Protein AF-A0A3B0ZM35-F1 (afdb_monomer_lite)

Radius of gyration: 14.08 Å; chains: 1; bounding box: 25×24×47 Å

Secondary structure (DSSP, 8-state):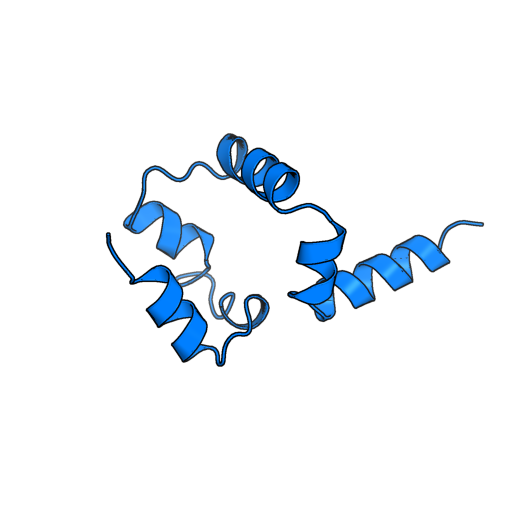
--THHHHHHHHTTT-TTTT---TTT-HHHHHHHHS---HHHHHHHHHHHH-HHHHHHH-HHHHHHHHHHHHT--

Organism: NCBI:txid652676

pLDDT: mean 87.51, std 8.62, range [45.25, 95.12]

InterPro domains:
  IPR025455 Protein of unknown function DUF4276 [PF14103] (14-70)

Sequence (74 aa):
MSDWASGVLQQFGGDPEKINDSPQTAPSKRLLNKTDYLKTVHGPNIASEIGLTRLREKCQGFDGWMNELEALQE

Structure (mmCIF, N/CA/C/O backbone):
data_AF-A0A3B0ZM35-F1
#
_entry.id   AF-A0A3B0ZM35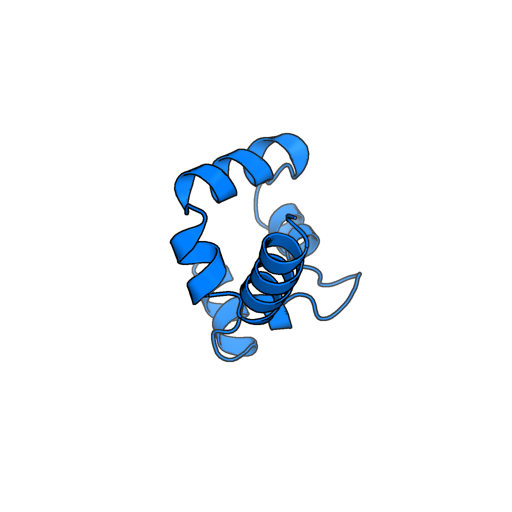-F1
#
loop_
_atom_site.group_PDB
_atom_site.id
_atom_site.type_symbol
_atom_site.label_atom_id
_atom_site.label_alt_id
_atom_site.label_comp_id
_atom_site.label_asym_id
_atom_site.label_entity_id
_atom_site.label_seq_id
_atom_site.pdbx_PDB_ins_code
_atom_site.Cartn_x
_atom_site.Cartn_y
_atom_site.Cartn_z
_atom_site.occupancy
_atom_site.B_iso_or_equiv
_atom_site.auth_seq_id
_atom_site.auth_comp_id
_atom_site.auth_asym_id
_atom_site.auth_atom_id
_atom_site.pdbx_PDB_model_num
ATOM 1 N N . MET A 1 1 ? -0.124 3.936 -22.115 1.00 45.25 1 MET A N 1
ATOM 2 C CA . MET A 1 1 ? 0.269 4.046 -20.692 1.00 45.25 1 MET A CA 1
ATOM 3 C C . MET A 1 1 ? 0.494 2.636 -20.195 1.00 45.25 1 MET A C 1
ATOM 5 O O . MET A 1 1 ? -0.311 1.778 -20.524 1.00 45.25 1 MET A O 1
ATOM 9 N N . SER A 1 2 ? 1.638 2.344 -19.581 1.00 53.97 2 SER A N 1
ATOM 10 C CA . SER A 1 2 ? 2.053 0.955 -19.374 1.00 53.97 2 SER A CA 1
ATOM 11 C C . SER A 1 2 ? 1.176 0.267 -18.323 1.00 53.97 2 SER A C 1
ATOM 13 O O . SER A 1 2 ? 1.345 0.494 -17.128 1.00 53.97 2 SER A O 1
ATOM 15 N N . ASP A 1 3 ? 0.280 -0.598 -18.784 1.00 78.31 3 ASP A N 1
ATOM 16 C CA . ASP A 1 3 ? -0.719 -1.349 -18.008 1.00 78.31 3 ASP A CA 1
ATOM 17 C C . ASP A 1 3 ? -0.111 -2.513 -17.187 1.00 78.31 3 ASP A C 1
ATOM 19 O O . ASP A 1 3 ? -0.766 -3.491 -16.831 1.00 78.31 3 ASP A O 1
ATOM 23 N N . TRP A 1 4 ? 1.196 -2.444 -16.904 1.00 87.75 4 TRP A N 1
ATOM 24 C CA . TRP A 1 4 ? 1.930 -3.521 -16.236 1.00 87.75 4 TRP A CA 1
ATOM 25 C C . TRP A 1 4 ? 1.495 -3.686 -14.782 1.00 87.75 4 TRP A C 1
ATOM 27 O O . TRP A 1 4 ? 1.485 -4.806 -14.281 1.00 87.75 4 TRP A O 1
ATOM 37 N N . ALA A 1 5 ? 1.136 -2.591 -14.106 1.00 86.31 5 ALA A N 1
ATOM 38 C CA . ALA A 1 5 ? 0.697 -2.630 -12.715 1.00 86.31 5 ALA A CA 1
ATOM 39 C C . ALA A 1 5 ? -0.631 -3.389 -12.586 1.00 86.31 5 ALA A C 1
ATOM 41 O O . ALA A 1 5 ? -0.753 -4.257 -11.723 1.00 86.31 5 ALA A O 1
ATOM 42 N N . SER A 1 6 ? -1.577 -3.137 -13.497 1.00 86.69 6 SER A N 1
ATOM 43 C CA . SER A 1 6 ? -2.836 -3.883 -13.595 1.00 86.69 6 SER 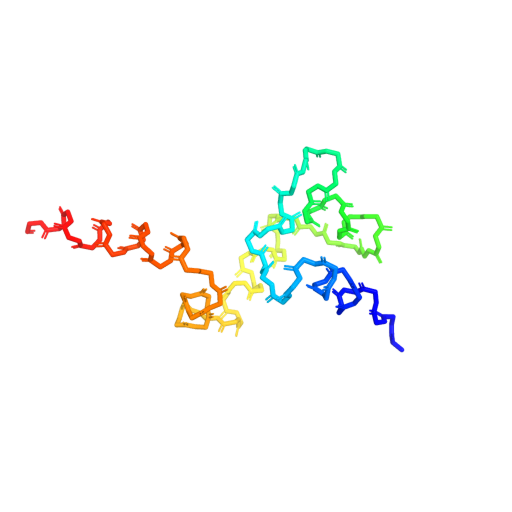A CA 1
ATOM 44 C C . SER A 1 6 ? -2.584 -5.359 -13.896 1.00 86.69 6 SER A C 1
ATOM 46 O O . SER A 1 6 ? -3.175 -6.225 -13.256 1.00 86.69 6 SER A O 1
ATOM 48 N N . GLY A 1 7 ? -1.650 -5.654 -14.808 1.00 90.00 7 GLY A N 1
ATOM 49 C CA . GLY A 1 7 ? -1.241 -7.026 -15.116 1.00 90.00 7 GLY A CA 1
ATOM 50 C C . GLY A 1 7 ? -0.659 -7.768 -13.908 1.00 90.00 7 GLY A C 1
ATOM 51 O O . GLY A 1 7 ? -1.018 -8.917 -13.666 1.00 90.00 7 GLY A O 1
ATOM 52 N N . VAL A 1 8 ? 0.189 -7.113 -13.107 1.00 88.88 8 VAL A N 1
ATOM 53 C CA . VAL A 1 8 ? 0.708 -7.689 -11.854 1.00 88.88 8 VAL A CA 1
ATOM 54 C C . VAL A 1 8 ? -0.430 -7.912 -10.862 1.00 88.88 8 VAL A C 1
ATOM 56 O O . VAL A 1 8 ? -0.561 -9.009 -10.338 1.00 88.88 8 VAL A O 1
ATOM 59 N N . LEU A 1 9 ? -1.296 -6.923 -10.639 1.00 88.94 9 LEU A N 1
ATOM 60 C CA . LEU A 1 9 ? -2.429 -7.066 -9.722 1.00 88.94 9 LEU A CA 1
ATOM 61 C C . LEU A 1 9 ? -3.354 -8.231 -10.123 1.00 88.94 9 LEU A C 1
ATOM 63 O O . LEU A 1 9 ? -3.807 -8.987 -9.265 1.00 88.94 9 LEU A O 1
ATOM 67 N N . GLN A 1 10 ? -3.584 -8.429 -11.423 1.00 89.31 10 GLN A N 1
ATOM 68 C CA . GLN A 1 10 ? -4.384 -9.540 -11.935 1.00 89.31 10 GLN A CA 1
ATOM 69 C C . GLN A 1 10 ? -3.732 -10.909 -11.685 1.00 89.31 10 GLN A C 1
ATOM 71 O O . GLN A 1 10 ? -4.444 -11.857 -11.357 1.00 89.31 10 GLN A O 1
ATOM 76 N N . GLN A 1 11 ? -2.400 -11.023 -11.774 1.00 89.44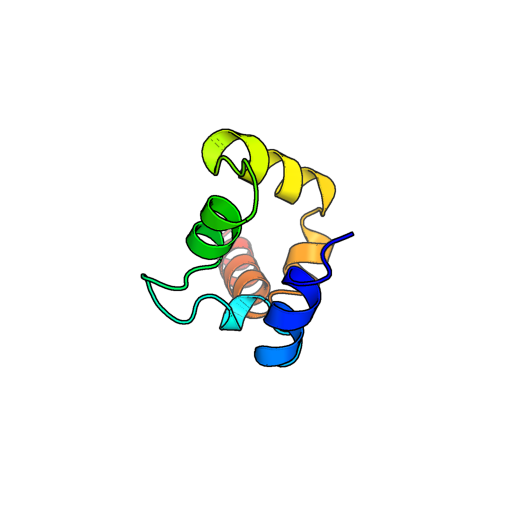 11 GLN A N 1
ATOM 77 C CA . GLN A 1 11 ? -1.680 -12.269 -11.455 1.00 89.44 11 GLN A CA 1
ATOM 78 C C . GLN A 1 11 ? -1.905 -12.721 -10.008 1.00 89.44 11 GLN A C 1
ATOM 80 O O . GLN A 1 11 ? -1.935 -13.918 -9.735 1.00 89.44 11 GLN A O 1
ATOM 85 N N . PHE A 1 12 ? -2.116 -11.771 -9.097 1.00 88.06 12 PHE A N 1
ATOM 86 C CA . PHE A 1 12 ? -2.403 -12.035 -7.688 1.00 88.06 12 PHE A CA 1
ATOM 87 C C . PHE A 1 12 ? -3.908 -12.024 -7.368 1.00 88.06 12 PHE A C 1
ATOM 89 O O . PHE A 1 12 ? -4.304 -11.928 -6.210 1.00 88.06 12 PHE A O 1
ATOM 96 N N . GLY A 1 13 ? -4.767 -12.148 -8.386 1.00 86.81 13 GLY A N 1
ATOM 97 C CA . GLY A 1 13 ? -6.215 -12.265 -8.207 1.00 86.81 13 GLY A CA 1
ATOM 98 C C . GLY A 1 13 ? -6.900 -10.971 -7.765 1.00 86.81 13 GLY A C 1
ATOM 99 O O . GLY A 1 13 ? -7.965 -11.027 -7.159 1.00 86.81 13 GLY A O 1
ATOM 100 N N . GLY A 1 14 ? -6.304 -9.810 -8.046 1.00 86.94 14 GLY A N 1
ATOM 101 C CA . GLY A 1 14 ? -6.855 -8.519 -7.630 1.00 86.94 14 GLY A CA 1
ATOM 102 C C . GLY A 1 14 ? -6.532 -8.133 -6.186 1.00 86.94 14 GLY A C 1
ATOM 103 O O . GLY A 1 14 ? -7.043 -7.121 -5.711 1.00 86.94 14 GLY A O 1
ATOM 104 N N . ASP A 1 15 ? -5.695 -8.918 -5.506 1.00 87.94 15 ASP A N 1
ATOM 105 C CA . ASP A 1 15 ? -5.353 -8.741 -4.101 1.00 87.94 15 ASP A CA 1
ATOM 106 C C . ASP A 1 15 ? -3.967 -8.079 -3.957 1.00 87.94 15 ASP A C 1
ATOM 108 O O . ASP A 1 15 ? -2.948 -8.702 -4.282 1.00 87.94 15 ASP A O 1
ATOM 112 N N . PRO A 1 16 ? -3.900 -6.815 -3.498 1.00 87.38 16 PRO A N 1
ATOM 113 C CA . PRO A 1 16 ? -2.638 -6.102 -3.341 1.00 87.38 16 PRO A CA 1
ATOM 114 C C . PRO A 1 16 ? -1.739 -6.684 -2.241 1.00 87.38 16 PRO A C 1
ATOM 116 O O . PRO A 1 16 ? -0.519 -6.531 -2.332 1.00 87.38 16 PRO A O 1
ATOM 119 N N . GLU A 1 17 ? -2.287 -7.372 -1.234 1.00 88.12 17 GLU A N 1
ATOM 120 C CA . GLU A 1 17 ? -1.497 -7.931 -0.127 1.00 88.12 17 GLU A CA 1
ATOM 121 C C . GLU A 1 17 ? -0.655 -9.121 -0.598 1.00 88.12 17 GLU A C 1
ATOM 123 O O . GLU A 1 17 ? 0.506 -9.272 -0.210 1.00 88.12 17 GLU A O 1
ATOM 128 N N . LYS A 1 18 ? -1.192 -9.913 -1.532 1.00 87.06 18 LYS A N 1
ATOM 129 C CA . LYS A 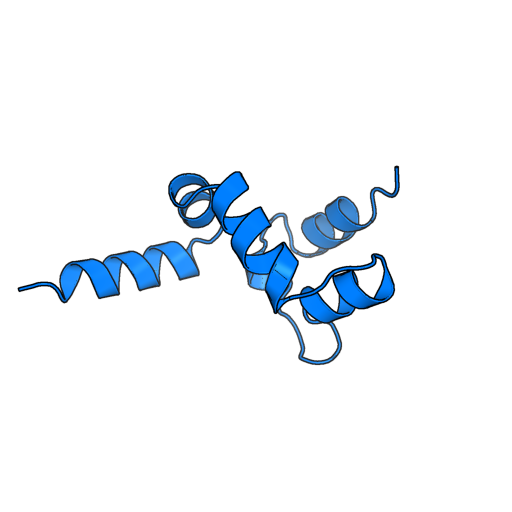1 18 ? -0.503 -11.077 -2.112 1.00 87.06 18 LYS A CA 1
ATOM 130 C C . LYS A 1 18 ? 0.653 -10.719 -3.040 1.00 87.06 18 LYS A C 1
ATOM 132 O O . LYS A 1 18 ? 1.517 -11.556 -3.278 1.00 87.06 18 LYS A O 1
ATOM 137 N N . ILE A 1 19 ? 0.705 -9.483 -3.539 1.00 87.88 19 ILE A N 1
ATOM 138 C CA . ILE A 1 19 ? 1.797 -9.007 -4.402 1.00 87.88 19 ILE A CA 1
ATOM 139 C C . ILE A 1 19 ? 3.132 -8.992 -3.639 1.00 87.88 19 ILE A C 1
ATOM 141 O O . ILE A 1 19 ? 4.196 -9.068 -4.256 1.00 87.88 19 ILE A O 1
ATOM 145 N N . ASN A 1 20 ? 3.117 -8.895 -2.306 1.00 82.19 20 ASN A N 1
ATOM 146 C CA . ASN A 1 20 ? 4.321 -8.971 -1.477 1.00 82.19 20 ASN A CA 1
ATOM 147 C C . ASN A 1 20 ? 4.781 -10.425 -1.257 1.00 82.19 20 ASN A C 1
ATOM 149 O O . ASN A 1 20 ? 4.870 -10.901 -0.130 1.00 82.19 20 ASN A O 1
ATOM 153 N N . ASP A 1 21 ? 5.062 -11.120 -2.358 1.00 80.12 21 ASP A N 1
ATOM 154 C CA . ASP A 1 21 ? 5.325 -12.559 -2.422 1.00 80.12 21 ASP A CA 1
ATOM 155 C C . ASP A 1 21 ? 6.771 -12.954 -2.083 1.00 80.12 21 ASP A C 1
ATOM 157 O O . ASP A 1 21 ? 7.004 -14.008 -1.493 1.00 80.12 21 ASP A O 1
ATOM 161 N N . SER A 1 22 ? 7.760 -12.126 -2.435 1.00 84.38 22 SER A N 1
ATOM 162 C CA . SER A 1 22 ? 9.163 -12.371 -2.079 1.00 84.38 22 SER A CA 1
ATOM 163 C C . SER A 1 22 ? 9.972 -11.077 -1.918 1.00 84.38 22 SER A C 1
ATOM 165 O O . SER A 1 22 ? 9.611 -10.045 -2.489 1.00 84.38 22 SER A O 1
ATOM 167 N N . PRO A 1 23 ? 11.115 -11.096 -1.204 1.00 80.19 23 PRO A N 1
ATOM 168 C CA . PRO A 1 23 ? 11.994 -9.928 -1.077 1.00 80.19 23 PRO A CA 1
ATOM 169 C C . PRO A 1 23 ? 12.517 -9.388 -2.417 1.00 80.19 23 PRO A C 1
ATOM 171 O O . PRO A 1 23 ? 12.727 -8.182 -2.571 1.00 80.19 23 PRO A O 1
ATOM 174 N N . GLN A 1 24 ? 12.742 -10.278 -3.386 1.00 82.44 24 GLN A N 1
ATOM 175 C CA . GLN A 1 24 ? 13.261 -9.952 -4.714 1.00 82.44 24 GLN A CA 1
ATOM 176 C C . GLN A 1 24 ? 12.173 -9.348 -5.598 1.00 82.44 24 GLN A C 1
ATOM 178 O O . GLN A 1 24 ? 12.453 -8.462 -6.406 1.00 82.44 24 GLN A O 1
ATOM 183 N N . THR A 1 25 ? 10.933 -9.801 -5.427 1.00 83.25 25 THR A N 1
ATOM 184 C CA . THR A 1 25 ? 9.799 -9.363 -6.234 1.00 83.25 25 THR A CA 1
ATOM 185 C C . THR A 1 25 ? 8.905 -8.358 -5.524 1.00 83.25 25 THR A C 1
ATOM 187 O O . THR A 1 25 ? 8.011 -7.848 -6.169 1.00 83.25 25 THR A O 1
ATOM 190 N N . ALA A 1 26 ? 9.164 -7.967 -4.274 1.00 86.69 26 ALA A N 1
ATOM 191 C CA . ALA A 1 26 ? 8.334 -7.041 -3.498 1.00 86.69 26 ALA A CA 1
ATOM 192 C C . ALA A 1 26 ? 7.823 -5.824 -4.310 1.00 86.69 26 ALA A C 1
ATOM 194 O O . ALA A 1 26 ? 8.566 -5.292 -5.146 1.00 86.69 26 ALA A O 1
ATOM 195 N N . PRO A 1 27 ? 6.606 -5.301 -4.038 1.00 87.50 27 PRO A N 1
ATOM 196 C CA . PRO A 1 27 ? 5.998 -4.200 -4.797 1.00 87.50 27 PRO A CA 1
ATOM 197 C C . PRO A 1 27 ? 6.955 -3.028 -5.040 1.00 87.50 27 PRO A C 1
ATOM 199 O O . PRO A 1 27 ? 7.075 -2.514 -6.148 1.00 87.50 27 PRO A O 1
ATOM 202 N N . SER A 1 28 ? 7.734 -2.669 -4.020 1.00 86.19 28 SER A N 1
ATOM 203 C CA . SER A 1 28 ? 8.719 -1.596 -4.123 1.00 86.19 28 SER A CA 1
ATOM 204 C C . SER A 1 28 ? 9.888 -1.855 -5.078 1.00 86.19 28 SER A C 1
ATOM 206 O O . SER A 1 28 ? 10.398 -0.905 -5.661 1.00 86.19 28 SER A O 1
ATOM 208 N N . LYS A 1 29 ? 10.316 -3.111 -5.255 1.00 88.19 29 LYS A N 1
ATOM 209 C CA . LYS A 1 29 ? 11.340 -3.490 -6.240 1.00 88.19 29 LYS A CA 1
ATOM 210 C C . LYS A 1 29 ? 10.771 -3.439 -7.655 1.00 88.19 29 LYS A C 1
ATOM 212 O O . LYS A 1 29 ? 11.452 -2.968 -8.560 1.00 88.19 29 LYS A O 1
ATOM 217 N N . ARG A 1 30 ? 9.506 -3.847 -7.834 1.00 89.81 30 ARG A N 1
ATOM 218 C CA . ARG A 1 30 ? 8.794 -3.710 -9.117 1.00 89.81 30 ARG A CA 1
ATOM 219 C C . ARG A 1 30 ? 8.659 -2.237 -9.513 1.00 89.81 30 ARG A C 1
ATOM 221 O O . ARG A 1 30 ? 8.999 -1.893 -10.638 1.00 89.81 30 ARG A O 1
ATOM 228 N N . LEU A 1 31 ? 8.245 -1.378 -8.579 1.00 88.56 31 LEU A N 1
ATOM 229 C CA . LEU A 1 31 ? 8.125 0.067 -8.798 1.00 88.56 31 LEU A CA 1
ATOM 230 C C . LEU A 1 31 ? 9.476 0.711 -9.118 1.00 88.56 31 LEU A C 1
ATOM 232 O O . LEU A 1 31 ? 9.587 1.367 -10.142 1.00 88.56 31 LEU A O 1
ATOM 236 N N . LEU A 1 32 ? 10.518 0.441 -8.325 1.00 87.50 32 LEU A N 1
ATOM 237 C CA . LEU A 1 32 ? 11.862 0.987 -8.560 1.00 87.50 32 LEU A CA 1
ATOM 238 C C . LEU A 1 32 ? 12.421 0.633 -9.951 1.00 87.50 32 LEU A C 1
ATOM 240 O O . LEU A 1 32 ? 13.126 1.427 -10.557 1.00 87.50 32 LEU A O 1
ATOM 244 N N . ASN A 1 33 ? 12.107 -0.559 -10.466 1.00 87.06 33 ASN A N 1
ATOM 245 C CA . ASN A 1 33 ? 12.577 -1.006 -11.780 1.00 87.06 33 ASN A CA 1
ATOM 246 C C . ASN A 1 33 ? 11.753 -0.456 -12.956 1.00 87.06 33 ASN A C 1
ATOM 248 O O . ASN A 1 33 ? 12.150 -0.629 -14.109 1.00 87.06 33 ASN A O 1
ATOM 252 N N . LYS A 1 34 ? 10.566 0.101 -12.700 1.00 87.88 34 LYS A N 1
ATOM 253 C CA . LYS A 1 34 ? 9.607 0.508 -13.740 1.00 87.88 34 LYS A CA 1
ATOM 254 C C . LYS A 1 34 ? 9.295 2.002 -13.722 1.00 87.88 34 LYS A C 1
ATOM 256 O O . LYS A 1 34 ? 8.746 2.494 -14.704 1.00 87.88 34 LYS A O 1
ATOM 261 N N . THR A 1 35 ? 9.603 2.701 -12.634 1.00 87.25 35 THR A N 1
ATOM 262 C CA . THR A 1 35 ? 9.310 4.121 -12.418 1.00 87.25 35 THR A CA 1
ATOM 263 C C . THR A 1 35 ? 10.380 4.759 -11.527 1.00 87.25 35 THR A C 1
ATOM 265 O O . THR A 1 35 ? 11.139 4.061 -10.857 1.00 87.25 35 THR A O 1
ATOM 268 N N . ASP A 1 36 ? 10.376 6.089 -11.428 1.00 88.38 36 ASP A N 1
ATOM 269 C CA . ASP A 1 36 ? 11.233 6.852 -10.505 1.00 88.38 36 ASP A CA 1
ATOM 270 C C . ASP A 1 36 ? 10.690 6.847 -9.060 1.00 88.38 36 ASP A C 1
ATOM 272 O O . ASP A 1 36 ? 10.697 7.852 -8.347 1.00 88.38 36 ASP A O 1
ATOM 276 N N . TYR A 1 37 ? 10.126 5.721 -8.616 1.00 88.69 37 TYR A N 1
ATOM 277 C CA . TYR A 1 37 ? 9.478 5.622 -7.314 1.00 88.69 37 TYR A CA 1
ATOM 278 C C . TYR A 1 37 ? 10.478 5.725 -6.154 1.00 88.69 37 TYR A C 1
ATOM 280 O O . TYR A 1 37 ? 11.361 4.883 -5.986 1.00 88.69 37 TYR A O 1
ATOM 288 N N . LEU A 1 38 ? 10.260 6.709 -5.278 1.00 88.06 38 LEU A N 1
ATOM 289 C CA . LEU A 1 38 ? 11.003 6.898 -4.039 1.00 88.06 38 LEU A CA 1
ATOM 290 C C . LEU A 1 38 ? 10.104 6.595 -2.841 1.00 88.06 38 LEU A C 1
ATOM 292 O O . LEU A 1 38 ? 9.143 7.315 -2.580 1.00 88.06 38 LEU A O 1
ATOM 296 N N . LYS A 1 39 ? 10.441 5.550 -2.076 1.00 86.25 39 LYS A N 1
ATOM 297 C CA . LYS A 1 39 ? 9.648 5.087 -0.919 1.00 86.25 39 LYS A CA 1
ATOM 298 C C . LYS A 1 39 ? 9.329 6.188 0.085 1.00 86.25 39 LYS A C 1
ATOM 300 O O . LYS A 1 39 ? 8.201 6.282 0.551 1.00 86.25 39 LYS A O 1
ATOM 305 N N . THR A 1 40 ? 10.333 6.986 0.426 1.00 89.31 40 THR A N 1
ATOM 306 C CA . THR A 1 40 ? 10.254 7.998 1.484 1.00 89.31 40 THR A CA 1
ATOM 307 C C . THR A 1 40 ? 9.458 9.228 1.072 1.00 89.31 40 THR A C 1
ATOM 309 O O . THR A 1 40 ? 8.945 9.922 1.939 1.00 89.31 40 THR A O 1
ATOM 312 N N . VAL A 1 41 ? 9.343 9.489 -0.233 1.00 90.06 41 VAL A N 1
ATOM 313 C CA . VAL A 1 41 ? 8.668 10.677 -0.770 1.00 90.06 41 VAL A CA 1
ATOM 314 C C . VAL A 1 41 ? 7.298 10.300 -1.320 1.00 90.06 41 VAL A C 1
ATOM 316 O O . VAL A 1 41 ? 6.277 10.814 -0.881 1.00 90.06 41 VAL A O 1
ATOM 319 N N . HIS A 1 42 ? 7.255 9.358 -2.260 1.00 89.94 42 HIS A N 1
ATOM 320 C CA . HIS A 1 42 ? 6.022 8.986 -2.946 1.00 89.94 42 HIS A CA 1
ATOM 321 C C . HIS A 1 42 ? 5.133 8.081 -2.093 1.00 89.94 42 HIS A C 1
ATOM 323 O O . HIS A 1 42 ? 3.920 8.137 -2.238 1.00 89.94 42 HIS A O 1
ATOM 329 N N . GLY A 1 43 ? 5.699 7.263 -1.198 1.00 88.25 43 GLY A N 1
ATOM 330 C CA . GLY A 1 43 ? 4.920 6.364 -0.339 1.00 88.25 43 GLY A CA 1
ATOM 331 C C . GLY A 1 43 ? 3.863 7.099 0.497 1.00 88.25 43 GLY A C 1
ATOM 332 O O . GLY A 1 43 ? 2.678 6.811 0.328 1.00 88.25 43 GLY A O 1
ATOM 333 N N . PRO A 1 44 ? 4.258 8.071 1.343 1.00 91.19 44 PRO A N 1
ATOM 334 C CA . PRO A 1 44 ? 3.314 8.852 2.140 1.00 91.19 44 PRO A CA 1
ATOM 335 C C . PRO A 1 44 ? 2.311 9.641 1.291 1.00 91.19 44 PRO A C 1
ATOM 337 O O . PRO A 1 44 ? 1.125 9.648 1.610 1.00 91.19 44 PRO A O 1
ATOM 340 N N . ASN A 1 45 ? 2.759 10.249 0.187 1.00 92.94 45 ASN A N 1
ATOM 341 C CA . ASN A 1 45 ? 1.887 11.036 -0.691 1.00 92.94 45 ASN A CA 1
ATOM 342 C C . ASN A 1 45 ? 0.800 10.164 -1.332 1.00 92.94 45 ASN A C 1
ATOM 344 O O . ASN A 1 45 ? -0.377 10.491 -1.242 1.00 92.94 45 ASN A O 1
ATOM 348 N N . ILE A 1 46 ? 1.176 9.008 -1.890 1.00 91.38 46 ILE A N 1
ATOM 349 C CA . ILE A 1 46 ? 0.228 8.056 -2.486 1.00 91.38 46 ILE A CA 1
ATOM 350 C C . ILE A 1 46 ? -0.760 7.549 -1.430 1.00 91.38 46 ILE A C 1
ATOM 352 O O . ILE A 1 46 ? -1.958 7.487 -1.690 1.00 91.38 46 ILE A O 1
ATOM 356 N N . ALA A 1 47 ? -0.283 7.202 -0.230 1.00 91.56 47 ALA A N 1
ATOM 357 C CA . ALA A 1 47 ? -1.162 6.759 0.850 1.00 91.56 47 ALA A CA 1
ATOM 358 C C . ALA A 1 47 ? -2.162 7.855 1.262 1.00 91.56 47 ALA A C 1
ATOM 360 O O . ALA A 1 47 ? -3.340 7.564 1.467 1.00 91.56 47 ALA A O 1
ATOM 361 N N . SER A 1 48 ? -1.711 9.112 1.323 1.00 93.06 48 SER A N 1
ATOM 362 C CA . SER A 1 48 ? -2.563 10.271 1.602 1.00 93.06 48 SER A CA 1
ATOM 363 C C . SER A 1 48 ? -3.590 10.528 0.497 1.00 93.06 48 SER A C 1
ATOM 365 O O . SER A 1 48 ? -4.718 10.899 0.806 1.00 93.06 48 SER A O 1
ATOM 367 N N . GLU A 1 49 ? -3.223 10.340 -0.771 1.00 95.12 49 GLU A N 1
ATOM 368 C CA . GLU A 1 49 ? -4.123 10.527 -1.917 1.00 95.12 49 GLU A CA 1
ATOM 369 C C . GLU A 1 49 ? -5.188 9.426 -2.009 1.00 95.12 49 GLU A C 1
ATOM 371 O O . GLU A 1 49 ? -6.344 9.708 -2.314 1.00 95.12 49 GLU A O 1
ATOM 376 N N . ILE A 1 50 ? -4.816 8.170 -1.734 1.00 93.44 50 ILE A N 1
ATOM 377 C CA . ILE A 1 50 ? -5.751 7.034 -1.720 1.00 93.44 50 ILE A CA 1
ATOM 378 C C . ILE A 1 50 ? -6.713 7.138 -0.530 1.00 93.44 50 ILE A C 1
ATOM 380 O O . ILE A 1 50 ? -7.905 6.851 -0.663 1.00 93.44 50 ILE A O 1
ATOM 384 N N . GLY A 1 51 ? -6.192 7.535 0.632 1.00 94.50 51 GLY A N 1
ATOM 385 C CA . GLY A 1 51 ? -6.948 7.643 1.871 1.00 94.50 51 GLY A CA 1
ATOM 386 C C . GLY A 1 51 ? -7.117 6.315 2.615 1.00 94.50 51 GLY A C 1
ATOM 387 O O . GLY A 1 51 ? -7.116 5.220 2.045 1.00 94.50 51 GLY A O 1
ATOM 388 N N . LEU A 1 52 ? -7.291 6.423 3.935 1.00 91.81 52 LEU A N 1
ATOM 389 C CA . LEU A 1 52 ? -7.302 5.279 4.849 1.00 91.81 52 LEU A CA 1
ATOM 390 C C . LEU A 1 52 ? -8.463 4.309 4.590 1.00 91.81 52 LEU A C 1
ATOM 392 O O . LEU A 1 52 ? -8.251 3.100 4.579 1.00 91.81 52 LEU A O 1
ATOM 396 N N . THR A 1 53 ? -9.669 4.821 4.330 1.00 92.75 53 THR A N 1
ATOM 397 C CA . THR A 1 53 ? -10.857 3.995 4.051 1.00 92.75 53 THR A CA 1
ATOM 398 C C . THR A 1 53 ? -10.619 3.065 2.870 1.00 92.75 53 THR A C 1
ATOM 400 O O . THR A 1 53 ? -10.879 1.868 2.946 1.00 92.75 53 THR A O 1
ATOM 403 N N . ARG A 1 54 ? -10.050 3.593 1.781 1.00 92.94 54 ARG A N 1
ATOM 404 C CA . ARG A 1 54 ? -9.810 2.804 0.575 1.00 92.94 54 ARG A CA 1
ATOM 405 C C . ARG A 1 54 ? -8.699 1.775 0.766 1.00 92.94 54 ARG A C 1
ATOM 407 O O . ARG A 1 54 ? -8.785 0.686 0.201 1.00 92.94 54 ARG A O 1
ATOM 414 N N . LEU A 1 55 ? -7.676 2.110 1.554 1.00 91.75 55 LEU A N 1
ATOM 415 C CA . LEU A 1 55 ? -6.622 1.168 1.931 1.00 91.75 55 LEU A CA 1
ATOM 416 C C . LEU A 1 55 ? -7.194 0.000 2.744 1.00 91.75 55 LEU A C 1
ATOM 418 O O . LEU A 1 55 ? -6.915 -1.145 2.408 1.00 91.75 55 LEU A O 1
ATOM 422 N N . ARG A 1 56 ? -8.056 0.276 3.728 1.00 93.31 56 ARG A N 1
ATOM 423 C CA . ARG A 1 56 ? -8.755 -0.747 4.524 1.00 93.31 56 ARG A CA 1
ATOM 424 C C . ARG A 1 56 ? -9.656 -1.649 3.674 1.00 93.31 56 ARG A C 1
ATOM 426 O O . ARG A 1 56 ? -9.594 -2.866 3.779 1.00 93.31 56 ARG A O 1
ATOM 433 N N . GLU A 1 57 ? -10.432 -1.079 2.752 1.00 92.38 57 GLU A N 1
ATOM 434 C CA . GLU A 1 57 ? -11.292 -1.865 1.851 1.00 92.38 57 GLU A CA 1
ATOM 435 C C . GLU A 1 57 ? -10.504 -2.847 0.971 1.00 92.38 57 GLU A C 1
ATOM 437 O O . GLU A 1 57 ? -10.981 -3.940 0.657 1.00 92.38 57 GLU A O 1
ATOM 442 N N . LYS A 1 58 ? -9.318 -2.439 0.509 1.00 90.31 58 LYS A N 1
ATOM 443 C CA . LYS A 1 58 ? -8.517 -3.207 -0.453 1.00 90.31 58 LYS A CA 1
ATOM 444 C C . LYS A 1 58 ? -7.508 -4.147 0.188 1.00 90.31 58 LYS A C 1
ATOM 446 O O . LYS A 1 58 ? -7.125 -5.112 -0.466 1.00 90.31 58 LYS A O 1
ATOM 451 N N . CYS A 1 59 ? -7.114 -3.883 1.426 1.00 91.94 59 CYS A N 1
ATOM 452 C CA . CYS A 1 59 ? -6.130 -4.653 2.171 1.00 91.94 59 CYS A CA 1
ATOM 453 C C . CYS A 1 59 ? -6.788 -5.157 3.461 1.00 91.94 59 CYS A C 1
ATOM 455 O O . CYS A 1 59 ? -6.834 -4.447 4.465 1.00 91.94 59 CYS A O 1
ATOM 457 N N . GLN A 1 60 ? -7.346 -6.368 3.406 1.00 90.94 60 GLN A N 1
ATOM 458 C CA . GLN A 1 60 ? -8.130 -6.935 4.507 1.00 90.94 60 GLN A CA 1
ATOM 459 C C . GLN A 1 60 ? -7.252 -7.274 5.720 1.00 90.94 60 GLN A C 1
ATOM 461 O O . GLN A 1 60 ? -7.688 -7.101 6.855 1.00 90.94 60 GLN A O 1
ATOM 466 N N . GLY A 1 61 ? -6.006 -7.707 5.503 1.00 90.88 61 GLY A N 1
ATOM 467 C CA . GLY A 1 61 ? -5.033 -7.890 6.578 1.00 90.88 61 GLY A CA 1
ATOM 468 C C . GLY A 1 61 ? -4.669 -6.571 7.261 1.00 90.88 61 GLY A C 1
ATOM 469 O O . GLY A 1 61 ? -4.604 -6.512 8.488 1.00 90.88 61 GLY A O 1
ATOM 470 N N . PHE A 1 62 ? -4.488 -5.497 6.486 1.00 91.94 62 PHE A N 1
ATOM 471 C CA . PHE A 1 62 ? -4.272 -4.157 7.039 1.00 91.94 62 PHE A CA 1
ATOM 472 C C . PHE A 1 62 ? -5.475 -3.654 7.847 1.00 91.94 62 PHE A C 1
ATOM 474 O O . PHE A 1 62 ? -5.278 -3.114 8.934 1.00 91.94 62 PHE A O 1
ATOM 481 N N . ASP A 1 63 ? -6.704 -3.843 7.357 1.00 94.31 63 ASP A N 1
ATOM 482 C CA . ASP A 1 63 ? -7.911 -3.490 8.114 1.00 94.31 63 ASP A CA 1
ATOM 483 C C . ASP A 1 63 ? -8.015 -4.277 9.425 1.00 94.31 63 ASP A C 1
ATOM 485 O O . ASP A 1 63 ? -8.245 -3.684 10.475 1.00 94.31 63 ASP A O 1
ATOM 489 N N . GLY A 1 64 ? -7.752 -5.588 9.389 1.00 94.06 64 GLY A N 1
ATOM 490 C CA . GLY A 1 64 ? -7.712 -6.428 10.586 1.00 94.06 64 GLY A CA 1
ATOM 491 C C . GLY A 1 64 ? -6.716 -5.916 11.629 1.00 94.06 64 GLY A C 1
ATOM 492 O O . GLY A 1 64 ? -7.091 -5.706 12.780 1.00 94.06 64 GLY A O 1
ATOM 493 N N . TRP A 1 65 ? -5.479 -5.626 11.216 1.00 94.12 65 TRP A N 1
ATOM 494 C CA . TRP A 1 65 ? -4.459 -5.052 12.100 1.00 94.12 65 TRP A CA 1
ATOM 495 C C . TRP A 1 65 ? -4.869 -3.687 12.665 1.00 94.12 65 TRP A C 1
ATOM 497 O O . TRP A 1 65 ? -4.666 -3.413 13.846 1.00 94.12 65 TRP A O 1
ATOM 507 N N . MET A 1 66 ? -5.471 -2.827 11.844 1.00 93.06 66 MET A N 1
ATOM 508 C CA . MET A 1 66 ? -5.970 -1.535 12.307 1.00 93.06 66 MET A CA 1
ATOM 509 C C . MET A 1 66 ? -7.093 -1.686 13.339 1.00 93.06 66 MET A C 1
ATOM 511 O O . MET A 1 66 ? -7.085 -0.974 14.338 1.00 93.06 66 MET A O 1
ATOM 515 N N . ASN A 1 67 ? -8.020 -2.623 13.133 1.00 93.94 67 ASN A N 1
ATOM 516 C CA . ASN A 1 67 ? -9.094 -2.904 14.085 1.00 93.94 67 ASN A CA 1
ATOM 517 C C . ASN A 1 67 ? -8.536 -3.438 15.416 1.00 93.94 67 ASN A C 1
ATOM 519 O O . ASN A 1 67 ? -9.018 -3.049 16.477 1.00 93.94 67 ASN A O 1
ATOM 523 N N . GLU A 1 68 ? -7.499 -4.283 15.377 1.00 94.69 68 GLU A N 1
ATOM 524 C CA . GLU A 1 68 ? -6.778 -4.713 16.583 1.00 94.69 68 GLU A CA 1
ATOM 525 C C . GLU A 1 68 ? -6.156 -3.517 17.313 1.00 94.69 68 GLU A C 1
ATOM 527 O O . GLU A 1 68 ? -6.316 -3.395 18.523 1.00 94.69 68 GLU A O 1
ATOM 532 N N . LEU A 1 69 ? -5.494 -2.605 16.595 1.00 93.06 69 LEU A N 1
ATOM 533 C CA . LEU A 1 69 ? -4.898 -1.404 17.188 1.00 93.06 69 LEU A CA 1
ATOM 534 C C . LEU A 1 69 ? -5.931 -0.453 17.802 1.00 93.06 69 LEU A C 1
ATOM 536 O O . LEU A 1 69 ? -5.693 0.093 18.876 1.00 93.06 69 LEU A O 1
ATOM 540 N N . GLU A 1 70 ? -7.061 -0.239 17.133 1.00 92.31 70 GLU A N 1
ATOM 541 C CA . GLU A 1 70 ? -8.143 0.615 17.634 1.00 92.31 70 GLU A CA 1
ATOM 542 C C . GLU A 1 70 ? -8.812 0.009 18.871 1.00 92.31 70 GLU A C 1
ATOM 544 O O . GLU A 1 70 ? -9.202 0.741 19.777 1.00 92.31 70 GLU A O 1
ATOM 549 N N . ALA A 1 71 ? -8.871 -1.322 18.962 1.00 93.00 71 ALA A N 1
ATOM 550 C CA . ALA A 1 71 ? -9.362 -2.026 20.144 1.00 93.00 71 ALA A CA 1
ATOM 551 C C . ALA A 1 71 ? -8.400 -1.968 21.347 1.00 93.00 71 ALA A C 1
ATOM 553 O O . ALA A 1 71 ? -8.816 -2.270 22.464 1.00 93.00 71 ALA A O 1
ATOM 554 N N . LEU A 1 72 ? -7.130 -1.592 21.143 1.00 91.69 72 LEU A N 1
ATOM 555 C CA . LEU A 1 72 ? -6.147 -1.403 22.219 1.00 91.69 72 LEU A CA 1
ATOM 556 C C . LEU A 1 72 ? -6.227 -0.020 22.879 1.00 91.69 72 LEU A C 1
ATOM 558 O O . LEU A 1 72 ? -5.513 0.221 23.853 1.00 91.69 72 LEU A O 1
ATOM 562 N N . GLN A 1 73 ? -7.040 0.900 22.356 1.00 70.62 73 GLN A N 1
ATOM 563 C CA . GLN A 1 73 ? -7.256 2.190 23.004 1.00 70.62 73 GLN A CA 1
ATOM 564 C C . GLN A 1 73 ? -8.239 2.024 24.174 1.00 70.62 73 GLN A C 1
ATOM 566 O O . GLN A 1 73 ? -9.438 1.860 23.958 1.00 70.62 73 GLN A O 1
ATOM 571 N N . GLU A 1 74 ? -7.704 2.044 25.402 1.00 53.56 74 GLU A N 1
ATOM 572 C CA . GLU A 1 74 ? -8.463 2.280 26.645 1.00 53.56 74 GLU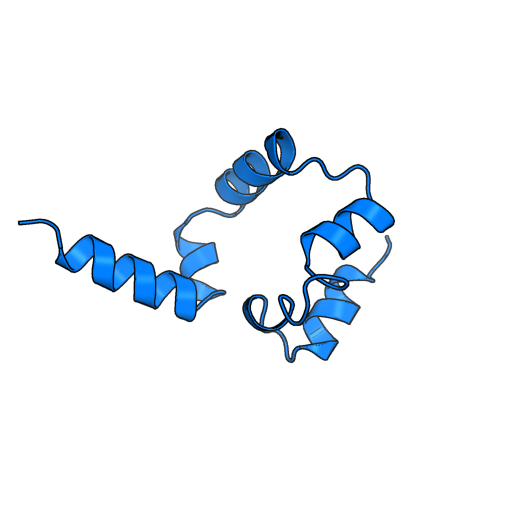 A CA 1
ATOM 573 C C . GLU A 1 74 ? -8.995 3.720 26.732 1.00 53.56 74 GLU A C 1
ATOM 575 O O . GLU A 1 74 ? -8.261 4.659 26.335 1.00 53.56 74 GLU A O 1
#

Foldseek 3Di:
DDCVVVVLCVVQVVAPVCQCPDPCRGPVNVCVVPHVDDCVPVVVVVDVVCDDVNCCVRHVVVVVVVVVVVVPPD